Protein AF-A0A395WDW9-F1 (afdb_monomer_lite)

Sequence (91 aa):
MKISAKGMFKRLGYNKERILNDRFILYKKPSGIGYCCIRFDLKDKTYDAIYYFGPKGGCSPYILSIKEILAIQKQMEELGDEFIYECKRNV

Secondary structure (DSSP, 8-state):
-PPPHHHHHHHTT-EEEEEETTTEEEEEEEETTEEEEEEEETTTTEEEEEEE-GGG--EEE-PPPHHHHHHHHHHHHHTT-----------

Structure (mmCIF, N/CA/C/O backbone):
data_AF-A0A395WDW9-F1
#
_entry.id   AF-A0A395WDW9-F1
#
loop_
_atom_site.group_PDB
_atom_site.id
_atom_site.type_symbol
_atom_site.label_atom_id
_atom_site.label_alt_id
_atom_site.label_comp_id
_atom_site.label_asym_id
_atom_site.label_entity_id
_atom_site.label_seq_id
_atom_site.pdbx_PDB_ins_code
_atom_site.Cartn_x
_atom_site.Cartn_y
_atom_site.Cartn_z
_atom_site.occupancy
_atom_site.B_iso_or_equiv
_atom_site.auth_seq_id
_atom_site.auth_comp_id
_atom_site.auth_asym_id
_atom_site.auth_atom_id
_atom_site.pdbx_PDB_model_num
ATOM 1 N N . MET A 1 1 ? -1.338 12.819 17.668 1.00 47.03 1 MET A N 1
ATOM 2 C CA . MET A 1 1 ? -1.881 12.651 16.299 1.00 47.03 1 MET A CA 1
ATOM 3 C C . MET A 1 1 ? -1.517 11.253 15.808 1.00 47.03 1 MET A C 1
ATOM 5 O O . MET A 1 1 ? -0.331 10.990 15.644 1.00 47.03 1 MET A O 1
ATOM 9 N N . LYS A 1 2 ? -2.482 10.335 15.643 1.00 72.19 2 LYS A N 1
ATOM 10 C CA . LYS A 1 2 ? -2.204 9.040 14.991 1.00 72.19 2 LYS A CA 1
ATOM 11 C C . LYS A 1 2 ? -1.829 9.330 13.533 1.00 72.19 2 LYS A C 1
ATOM 13 O O . LYS A 1 2 ? -2.555 10.053 12.856 1.00 72.19 2 LYS A O 1
ATOM 18 N N . ILE A 1 3 ? -0.672 8.849 13.077 1.00 81.50 3 ILE A N 1
ATOM 19 C CA . ILE A 1 3 ? -0.284 8.982 11.670 1.00 81.50 3 ILE A CA 1
ATOM 20 C C . ILE A 1 3 ? -1.245 8.153 10.815 1.00 81.50 3 ILE A C 1
ATOM 22 O O . ILE A 1 3 ? -1.554 7.019 11.175 1.00 81.50 3 ILE A O 1
ATOM 26 N N . SER A 1 4 ? -1.731 8.723 9.713 1.00 89.31 4 SER A N 1
ATOM 27 C CA . SER A 1 4 ? -2.581 7.984 8.781 1.00 89.31 4 SER A CA 1
ATOM 28 C C . SER A 1 4 ? -1.760 7.049 7.897 1.00 89.31 4 SER A C 1
ATOM 30 O O . SER A 1 4 ? -0.576 7.311 7.653 1.00 89.31 4 SER A O 1
ATOM 32 N N . ALA A 1 5 ? -2.385 6.014 7.339 1.00 89.81 5 ALA A N 1
ATOM 33 C CA . ALA A 1 5 ? -1.750 5.109 6.382 1.00 89.81 5 ALA A CA 1
ATOM 34 C C . ALA A 1 5 ? -1.146 5.878 5.200 1.00 89.81 5 ALA A C 1
ATOM 36 O O . ALA A 1 5 ? 0.019 5.695 4.843 1.00 89.81 5 ALA A O 1
ATOM 37 N N . LYS A 1 6 ? -1.894 6.856 4.671 1.00 89.94 6 LYS A N 1
ATOM 38 C CA . LYS A 1 6 ? -1.407 7.797 3.649 1.00 89.94 6 LYS A CA 1
ATOM 39 C C . LYS A 1 6 ? -0.130 8.521 4.093 1.00 89.94 6 LYS A C 1
ATOM 41 O O . LYS A 1 6 ? 0.792 8.692 3.297 1.00 89.94 6 LYS A O 1
ATOM 46 N N . GLY A 1 7 ? -0.070 8.965 5.348 1.00 91.56 7 GLY A N 1
ATOM 47 C CA . GLY A 1 7 ? 1.114 9.603 5.923 1.00 91.56 7 GLY A CA 1
ATOM 48 C C . GLY A 1 7 ? 2.307 8.650 6.032 1.00 91.56 7 GLY A C 1
ATOM 49 O O . GLY A 1 7 ? 3.434 9.053 5.744 1.00 91.56 7 GLY A O 1
ATOM 50 N N . MET A 1 8 ? 2.065 7.388 6.391 1.00 94.50 8 MET A N 1
ATOM 51 C CA . MET A 1 8 ? 3.095 6.347 6.448 1.00 94.50 8 MET A CA 1
ATOM 52 C C . MET A 1 8 ? 3.656 6.042 5.057 1.00 94.50 8 MET A C 1
ATOM 54 O O . MET A 1 8 ? 4.868 6.102 4.867 1.00 94.50 8 MET A O 1
ATOM 58 N N . PHE A 1 9 ? 2.792 5.826 4.064 1.00 94.00 9 PHE A N 1
ATOM 59 C CA . PHE A 1 9 ? 3.205 5.616 2.675 1.00 94.00 9 PHE A CA 1
ATOM 60 C C . PHE A 1 9 ? 4.003 6.796 2.118 1.00 94.00 9 PHE A C 1
ATOM 62 O O . PHE A 1 9 ? 5.062 6.588 1.525 1.00 94.00 9 PHE A O 1
ATOM 69 N N . LYS A 1 10 ? 3.577 8.037 2.394 1.00 93.25 10 LYS A N 1
ATOM 70 C CA . LYS A 1 10 ? 4.321 9.236 1.982 1.00 93.25 10 LYS A CA 1
ATOM 71 C C . LYS A 1 10 ? 5.743 9.260 2.556 1.00 93.25 10 LYS A C 1
ATOM 73 O O . LYS A 1 10 ? 6.682 9.583 1.837 1.00 93.25 10 LYS A O 1
ATOM 78 N N . ARG A 1 11 ? 5.925 8.883 3.828 1.00 94.12 11 ARG A N 1
ATOM 79 C CA . ARG A 1 11 ? 7.259 8.782 4.462 1.00 94.12 11 ARG A CA 1
ATOM 80 C C . ARG A 1 11 ? 8.125 7.673 3.865 1.00 94.12 11 ARG A C 1
ATOM 82 O O . ARG A 1 11 ? 9.344 7.764 3.928 1.00 94.12 11 ARG A O 1
ATOM 89 N N . LEU A 1 12 ? 7.502 6.646 3.293 1.00 93.75 12 LEU A N 1
ATOM 90 C CA . LEU A 1 12 ? 8.176 5.548 2.599 1.00 93.75 12 LEU A CA 1
ATOM 91 C C . LEU A 1 12 ? 8.482 5.863 1.126 1.00 93.75 12 LEU A C 1
ATOM 93 O O . LEU A 1 12 ? 9.009 5.002 0.427 1.00 93.75 12 LEU A O 1
ATOM 97 N N . GLY A 1 13 ? 8.170 7.074 0.653 1.00 93.88 13 GLY A N 1
ATOM 98 C CA . GLY A 1 13 ? 8.418 7.504 -0.726 1.00 93.88 13 GLY A CA 1
ATOM 99 C C . GLY A 1 13 ? 7.321 7.107 -1.716 1.00 93.88 13 GLY A C 1
ATOM 100 O O . GLY A 1 13 ? 7.502 7.273 -2.920 1.00 93.88 13 GLY A O 1
ATOM 101 N N . TYR A 1 14 ? 6.186 6.594 -1.234 1.00 93.62 14 TYR A N 1
ATOM 102 C CA . TYR A 1 14 ? 5.037 6.315 -2.085 1.00 93.62 14 TYR A CA 1
ATOM 103 C C . TYR A 1 14 ? 4.206 7.575 -2.313 1.00 93.62 14 TYR A C 1
ATOM 105 O O . TYR A 1 14 ? 3.804 8.267 -1.374 1.00 93.62 14 TYR A O 1
ATOM 113 N N . ASN A 1 15 ? 3.855 7.804 -3.571 1.00 87.88 15 ASN A N 1
ATOM 114 C CA . ASN A 1 15 ? 2.849 8.769 -3.974 1.00 87.88 15 ASN A CA 1
ATOM 115 C C . ASN A 1 15 ? 1.518 8.038 -4.187 1.00 87.88 15 ASN A C 1
ATOM 117 O O . ASN A 1 15 ? 1.471 7.007 -4.859 1.00 87.88 15 ASN A O 1
ATOM 121 N N . LYS A 1 16 ? 0.434 8.555 -3.591 1.00 75.69 16 LYS A N 1
ATOM 122 C CA . LYS A 1 16 ? -0.919 8.025 -3.814 1.00 75.69 16 LYS A CA 1
ATOM 123 C C . LYS A 1 16 ? -1.350 8.409 -5.222 1.00 75.69 16 LYS A C 1
ATOM 125 O O . LYS A 1 16 ? -1.630 9.575 -5.489 1.00 75.69 16 LYS A O 1
ATOM 130 N N . GLU A 1 17 ? -1.410 7.427 -6.099 1.00 65.25 17 GLU A N 1
ATOM 131 C CA . GLU A 1 17 ? -1.785 7.604 -7.487 1.00 65.25 17 GLU A CA 1
ATOM 132 C C . GLU A 1 17 ? -3.225 7.123 -7.665 1.00 65.25 17 GLU A C 1
ATOM 134 O O . GLU A 1 17 ? -3.478 5.952 -7.910 1.00 65.25 17 GLU A O 1
ATOM 139 N N . ARG A 1 18 ? -4.172 8.064 -7.557 1.00 65.00 18 ARG A N 1
ATOM 140 C CA . ARG A 1 18 ? -5.594 7.887 -7.902 1.00 65.00 18 ARG A CA 1
ATOM 141 C C . ARG A 1 18 ? -6.393 6.871 -7.065 1.00 65.00 18 ARG A C 1
ATOM 143 O O . ARG A 1 18 ? -5.905 5.873 -6.546 1.00 65.00 18 ARG A O 1
ATOM 150 N N . ILE A 1 19 ? -7.686 7.163 -6.955 1.00 65.00 19 ILE A N 1
ATOM 151 C CA . ILE A 1 19 ? -8.705 6.132 -6.778 1.00 65.00 19 ILE A CA 1
ATOM 152 C C . ILE A 1 19 ? -9.063 5.703 -8.203 1.00 65.00 19 ILE A C 1
ATOM 154 O O . ILE A 1 19 ? -9.472 6.545 -9.003 1.00 65.00 19 ILE A O 1
ATOM 158 N N . LEU A 1 20 ? -8.812 4.447 -8.566 1.00 63.84 20 LEU A N 1
ATOM 159 C CA . LEU A 1 20 ? -9.217 3.921 -9.870 1.00 63.84 20 LEU A CA 1
ATOM 160 C C . LEU A 1 20 ? -10.631 3.351 -9.727 1.00 63.84 20 LEU A C 1
ATOM 162 O O . LEU A 1 20 ? -10.828 2.378 -8.997 1.00 63.84 20 LEU A O 1
ATOM 166 N N . ASN A 1 21 ? -11.591 3.961 -10.430 1.00 66.56 21 ASN A N 1
ATOM 167 C CA . ASN A 1 21 ? -12.982 3.503 -10.555 1.00 66.56 21 ASN A CA 1
ATOM 168 C C . ASN A 1 21 ? -13.683 3.224 -9.210 1.00 66.56 21 ASN A C 1
ATOM 170 O O . ASN A 1 21 ? -14.391 2.229 -9.096 1.00 66.56 21 ASN A O 1
ATOM 174 N N . ASP A 1 22 ? -13.401 4.024 -8.175 1.00 70.94 22 ASP A N 1
ATOM 175 C CA . ASP A 1 22 ? -13.904 3.869 -6.793 1.00 70.94 22 ASP A CA 1
ATOM 176 C C . ASP A 1 22 ? -13.627 2.516 -6.112 1.00 70.94 22 ASP A C 1
ATOM 178 O O . ASP A 1 22 ? -13.998 2.307 -4.959 1.00 70.94 22 ASP A O 1
ATOM 182 N N . ARG A 1 23 ? -12.906 1.613 -6.785 1.00 82.25 23 ARG A N 1
ATOM 183 C CA . ARG A 1 23 ? -12.609 0.260 -6.311 1.00 82.25 23 ARG A CA 1
ATOM 184 C C . ARG A 1 23 ? -11.184 0.108 -5.820 1.00 82.25 23 ARG A C 1
ATOM 186 O O . ARG A 1 23 ? -10.956 -0.701 -4.932 1.00 82.25 23 ARG A O 1
ATOM 193 N N . PHE A 1 24 ? -10.228 0.848 -6.376 1.00 86.00 24 PHE A N 1
ATOM 194 C CA . PHE A 1 24 ? -8.826 0.641 -6.032 1.00 86.00 24 PHE A CA 1
ATOM 195 C C . PHE A 1 24 ? -8.150 1.895 -5.505 1.00 86.00 24 PHE A C 1
ATOM 197 O O . PHE A 1 24 ? -8.305 2.975 -6.072 1.00 86.00 24 PHE A O 1
ATOM 204 N N . ILE A 1 25 ? -7.319 1.727 -4.478 1.00 88.94 25 ILE A N 1
ATOM 205 C CA . ILE A 1 25 ? -6.302 2.711 -4.098 1.00 88.94 25 ILE A CA 1
ATOM 206 C C . ILE A 1 25 ? -4.954 2.193 -4.575 1.00 88.94 25 ILE A C 1
ATOM 208 O O . ILE A 1 25 ? -4.571 1.082 -4.224 1.00 88.94 25 ILE A O 1
ATOM 212 N N . LEU A 1 26 ? -4.215 3.005 -5.325 1.00 90.56 26 LEU A N 1
ATOM 213 C CA . LEU A 1 26 ? -2.874 2.658 -5.781 1.00 90.56 26 LEU A CA 1
ATOM 214 C C . LEU A 1 26 ? -1.833 3.608 -5.179 1.00 90.56 26 LEU A C 1
ATOM 216 O O . LEU A 1 26 ? -1.977 4.831 -5.194 1.00 90.56 26 LEU A O 1
ATOM 220 N N . TYR A 1 27 ? -0.761 3.032 -4.653 1.00 92.75 27 TYR A N 1
ATOM 221 C CA . TYR A 1 27 ? 0.432 3.734 -4.203 1.00 92.75 27 TYR A CA 1
ATOM 222 C C . TYR A 1 27 ? 1.607 3.329 -5.084 1.00 92.75 27 TYR A C 1
ATOM 224 O O . TYR A 1 27 ? 1.848 2.138 -5.269 1.00 92.75 27 TYR A O 1
ATOM 232 N N . LYS A 1 28 ? 2.368 4.307 -5.589 1.00 91.75 28 LYS A N 1
ATOM 233 C CA . LYS A 1 28 ? 3.569 4.061 -6.399 1.00 91.75 28 LYS A CA 1
ATOM 234 C C . LYS A 1 28 ? 4.811 4.696 -5.792 1.00 91.75 28 LYS A C 1
ATOM 236 O O . LYS A 1 28 ? 4.780 5.862 -5.404 1.00 91.75 28 LYS A O 1
ATOM 241 N N . LYS A 1 29 ? 5.909 3.946 -5.763 1.00 92.06 29 LYS A N 1
ATOM 242 C CA . LYS A 1 29 ? 7.241 4.396 -5.343 1.00 92.06 29 LYS A CA 1
ATOM 243 C C . LYS A 1 29 ? 8.250 4.061 -6.448 1.00 92.06 29 LYS A C 1
ATOM 245 O O . LYS A 1 29 ? 8.374 2.884 -6.788 1.00 92.06 29 LYS A O 1
ATOM 250 N N . PRO A 1 30 ? 8.975 5.043 -7.009 1.00 89.75 30 PRO A N 1
ATOM 251 C CA . PRO A 1 30 ? 10.090 4.771 -7.913 1.00 89.75 30 PRO A CA 1
ATOM 252 C C . PRO A 1 30 ? 11.130 3.864 -7.250 1.00 89.75 30 PRO A C 1
ATOM 254 O O . PRO A 1 30 ? 11.456 4.043 -6.076 1.00 89.75 30 PRO A O 1
ATOM 257 N N . SER A 1 31 ? 11.645 2.884 -7.983 1.00 85.81 31 SER A N 1
ATOM 258 C CA . SER A 1 31 ? 12.663 1.963 -7.481 1.00 85.81 31 SER A CA 1
ATOM 259 C C . SER A 1 31 ? 13.523 1.453 -8.637 1.00 85.81 31 SER A C 1
ATOM 261 O O . SER A 1 31 ? 13.058 0.690 -9.489 1.00 85.81 31 SER A O 1
ATOM 263 N N . GLY A 1 32 ? 14.780 1.902 -8.688 1.00 85.12 32 GLY A N 1
ATOM 264 C CA . GLY A 1 32 ? 15.696 1.612 -9.793 1.00 85.12 32 GLY A CA 1
ATOM 265 C C . GLY A 1 32 ? 15.129 2.065 -11.143 1.00 85.12 32 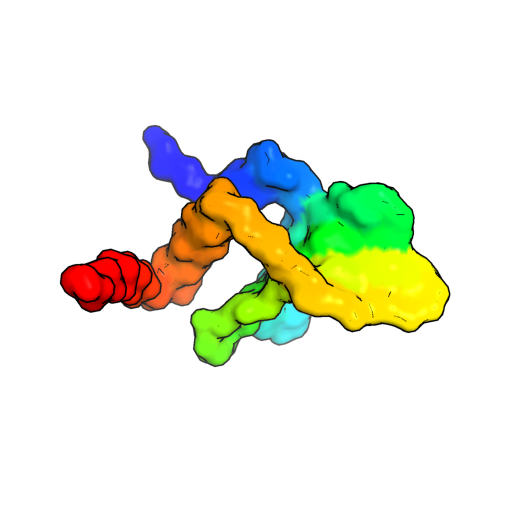GLY A C 1
ATOM 266 O O . GLY A 1 32 ? 14.703 3.206 -11.292 1.00 85.12 32 GLY A O 1
ATOM 267 N N . ILE A 1 33 ? 15.093 1.147 -12.111 1.00 85.31 33 ILE A N 1
ATOM 268 C CA . ILE A 1 33 ? 14.565 1.371 -13.471 1.00 85.31 33 ILE A CA 1
ATOM 269 C C . ILE A 1 33 ? 13.032 1.231 -13.577 1.00 85.31 33 ILE A C 1
ATOM 271 O O . ILE A 1 33 ? 12.485 1.191 -14.680 1.00 85.31 33 ILE A O 1
ATOM 275 N N . GLY A 1 34 ? 12.337 1.100 -12.447 1.00 87.44 34 GLY A N 1
ATOM 276 C CA . GLY A 1 34 ? 10.927 0.736 -12.390 1.00 87.44 34 GLY A CA 1
ATOM 277 C C . GLY A 1 34 ? 10.184 1.360 -11.214 1.00 87.44 34 GLY A C 1
ATOM 278 O O . GLY A 1 34 ? 10.621 2.350 -10.622 1.00 87.44 34 GLY A O 1
ATOM 279 N N . TYR A 1 35 ? 9.037 0.771 -10.874 1.00 89.81 35 TYR A N 1
ATOM 280 C CA . TYR A 1 35 ? 8.164 1.269 -9.809 1.00 89.81 35 TYR A CA 1
ATOM 281 C C . TYR A 1 35 ? 7.625 0.128 -8.951 1.00 89.81 35 TYR A C 1
ATOM 283 O O . TYR A 1 35 ? 7.036 -0.823 -9.463 1.00 89.81 35 TYR A O 1
ATOM 291 N N . CYS A 1 36 ? 7.753 0.267 -7.634 1.00 91.81 36 CYS A N 1
ATOM 292 C CA . CYS A 1 36 ? 7.009 -0.530 -6.667 1.00 91.81 36 CYS A CA 1
ATOM 293 C C . CYS A 1 36 ? 5.586 0.019 -6.581 1.00 91.81 36 CYS A C 1
ATOM 295 O O . CYS A 1 36 ? 5.385 1.219 -6.380 1.00 91.81 36 CYS A O 1
ATOM 297 N N . CYS A 1 37 ? 4.605 -0.858 -6.716 1.00 91.44 37 CYS A N 1
ATOM 298 C CA . CYS A 1 37 ? 3.193 -0.538 -6.650 1.00 91.44 37 CYS A CA 1
ATOM 299 C C . CYS A 1 37 ? 2.543 -1.361 -5.545 1.00 91.44 37 CYS A C 1
ATOM 301 O O . CYS A 1 37 ? 2.739 -2.572 -5.481 1.00 91.44 37 CYS A O 1
ATOM 303 N N . ILE A 1 38 ? 1.750 -0.703 -4.707 1.00 93.38 38 ILE A N 1
ATOM 304 C CA . ILE A 1 38 ? 0.846 -1.362 -3.768 1.00 93.38 38 ILE A CA 1
ATOM 305 C C . ILE A 1 38 ? -0.559 -0.927 -4.151 1.00 93.38 38 ILE A C 1
ATOM 307 O O . ILE A 1 38 ? -0.882 0.262 -4.066 1.00 93.38 38 ILE A O 1
ATOM 311 N N . ARG A 1 39 ? -1.373 -1.870 -4.612 1.00 91.88 39 ARG A N 1
ATOM 312 C CA . ARG A 1 39 ? -2.774 -1.634 -4.942 1.00 91.88 39 ARG A CA 1
ATOM 313 C C . ARG A 1 39 ? -3.647 -2.321 -3.900 1.00 91.88 39 ARG A C 1
ATOM 315 O O . ARG A 1 39 ? -3.372 -3.432 -3.478 1.00 91.88 39 ARG A O 1
ATOM 322 N N . PHE A 1 40 ? -4.671 -1.612 -3.457 1.00 91.06 40 PHE A N 1
ATOM 323 C CA . PHE A 1 40 ? -5.677 -2.087 -2.517 1.00 91.06 40 PHE A CA 1
ATOM 324 C C . PHE A 1 40 ? -6.995 -2.226 -3.262 1.00 91.06 40 PHE A C 1
ATOM 326 O O . PHE A 1 40 ? -7.400 -1.266 -3.920 1.00 91.06 40 PHE A O 1
ATOM 333 N N . ASP A 1 41 ? -7.662 -3.371 -3.145 1.00 88.88 41 ASP A N 1
ATOM 334 C CA . ASP A 1 41 ? -9.053 -3.551 -3.559 1.00 88.88 41 ASP A CA 1
ATOM 335 C C . ASP A 1 41 ? -9.968 -3.187 -2.385 1.00 88.88 41 ASP A C 1
ATOM 337 O O . ASP A 1 41 ? -9.965 -3.834 -1.341 1.00 88.88 41 ASP A O 1
ATOM 341 N N . LEU A 1 42 ? -10.745 -2.119 -2.547 1.00 84.50 42 LEU A N 1
ATOM 342 C CA . LEU A 1 42 ? -11.654 -1.599 -1.531 1.00 84.50 42 LEU A CA 1
ATOM 343 C C . LEU A 1 42 ? -12.900 -2.467 -1.341 1.00 84.50 42 LEU A C 1
ATOM 345 O O . LEU A 1 42 ? -13.512 -2.396 -0.272 1.00 84.50 42 LEU A O 1
ATOM 349 N N . LYS A 1 43 ? -13.278 -3.244 -2.366 1.00 85.50 43 LYS A N 1
ATOM 350 C CA . LYS A 1 43 ? -14.427 -4.153 -2.340 1.00 85.50 43 LYS A CA 1
ATOM 351 C C . LYS A 1 43 ? -14.059 -5.444 -1.624 1.00 85.50 43 LYS A C 1
ATOM 353 O O . LYS A 1 43 ? -14.740 -5.822 -0.680 1.00 85.50 43 LYS A O 1
ATOM 358 N N . ASP A 1 44 ? -12.982 -6.081 -2.074 1.00 86.25 44 ASP A N 1
ATOM 359 C CA . ASP A 1 44 ? -12.566 -7.391 -1.562 1.00 86.25 44 ASP A CA 1
ATOM 360 C C . ASP A 1 44 ? -11.652 -7.271 -0.330 1.00 86.25 44 ASP A C 1
ATOM 362 O O . ASP A 1 44 ? -11.293 -8.279 0.268 1.00 86.25 44 ASP A O 1
ATOM 366 N N . LYS A 1 4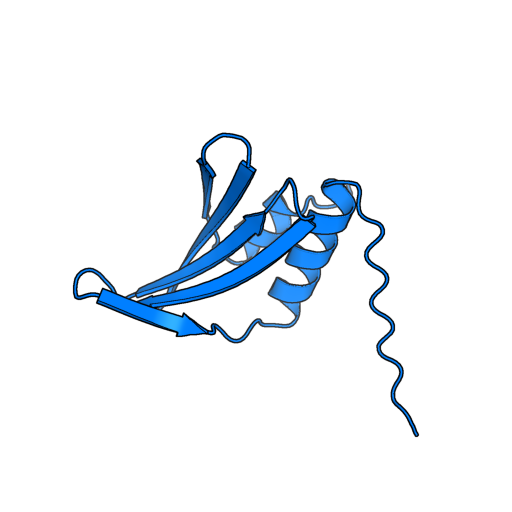5 ? -11.272 -6.041 0.044 1.00 83.62 45 LYS A N 1
ATOM 367 C CA . LYS A 1 45 ? -10.393 -5.716 1.180 1.00 83.62 45 LYS A CA 1
ATOM 368 C C . LYS A 1 45 ? -9.052 -6.449 1.139 1.00 83.62 45 LYS A C 1
ATOM 370 O O . LYS A 1 45 ? -8.490 -6.871 2.145 1.00 83.62 45 LYS A O 1
ATOM 375 N N . THR A 1 46 ? -8.503 -6.575 -0.062 1.00 89.06 46 THR A N 1
ATOM 376 C CA . THR A 1 46 ? -7.210 -7.219 -0.313 1.00 89.06 46 THR A CA 1
ATOM 377 C C . THR A 1 46 ? -6.196 -6.216 -0.840 1.00 89.06 46 THR A C 1
ATOM 379 O O . THR A 1 46 ? -6.531 -5.079 -1.183 1.00 89.06 46 THR A O 1
ATOM 382 N N . TYR A 1 47 ? -4.927 -6.617 -0.879 1.00 91.81 47 TYR A N 1
ATOM 383 C CA . TYR A 1 47 ? -3.882 -5.826 -1.510 1.00 91.81 47 TYR A CA 1
ATOM 384 C C . TYR A 1 47 ? -2.945 -6.702 -2.338 1.00 91.81 47 TYR A C 1
ATOM 386 O O . TYR A 1 47 ? -2.722 -7.871 -2.025 1.00 91.81 47 TYR A O 1
ATOM 394 N N . ASP A 1 48 ? -2.357 -6.102 -3.366 1.00 91.94 48 ASP A N 1
ATOM 395 C CA . ASP A 1 48 ? -1.295 -6.679 -4.175 1.00 91.94 48 ASP A CA 1
ATOM 396 C C . ASP A 1 48 ? -0.076 -5.752 -4.219 1.00 91.94 48 ASP A C 1
ATOM 398 O O . ASP A 1 48 ? -0.187 -4.531 -4.358 1.00 91.94 48 ASP A O 1
ATOM 402 N N . ALA A 1 49 ? 1.109 -6.351 -4.086 1.00 93.56 49 ALA A N 1
ATOM 403 C CA . ALA A 1 49 ? 2.393 -5.666 -4.132 1.00 93.56 49 ALA A CA 1
ATOM 404 C C . ALA A 1 49 ? 3.192 -6.150 -5.347 1.00 93.56 49 ALA A C 1
ATOM 406 O O . ALA A 1 49 ? 3.617 -7.305 -5.418 1.00 93.56 49 ALA A O 1
ATOM 407 N N . ILE A 1 50 ? 3.388 -5.258 -6.316 1.00 91.56 50 ILE A N 1
ATOM 408 C CA . ILE A 1 50 ? 3.952 -5.584 -7.628 1.00 91.56 50 ILE A CA 1
ATOM 409 C C . ILE A 1 50 ? 5.067 -4.597 -7.965 1.00 91.56 50 ILE A C 1
ATOM 411 O O . ILE A 1 50 ? 4.929 -3.391 -7.774 1.00 91.56 50 ILE A O 1
ATOM 415 N N . TYR A 1 51 ? 6.168 -5.099 -8.511 1.00 89.75 51 TYR A N 1
ATOM 416 C CA . TYR A 1 51 ? 7.212 -4.298 -9.131 1.00 89.75 51 TYR A CA 1
ATOM 417 C C . TYR A 1 51 ? 7.014 -4.266 -10.649 1.00 89.75 51 TYR A C 1
ATOM 419 O O . TYR A 1 51 ? 6.878 -5.316 -11.272 1.00 89.75 51 TYR A O 1
ATOM 427 N N . TYR A 1 52 ? 7.009 -3.071 -11.241 1.00 86.81 52 TYR A N 1
ATOM 4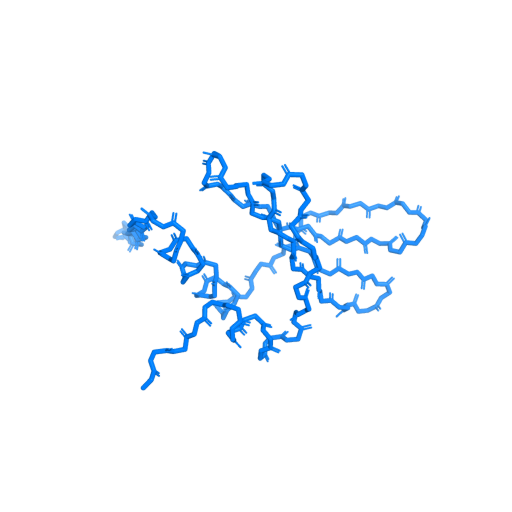28 C CA . TYR A 1 52 ? 6.887 -2.867 -12.686 1.00 86.81 52 TYR A CA 1
ATOM 429 C C . TYR A 1 52 ? 8.222 -2.439 -13.299 1.00 86.81 52 TYR A C 1
ATOM 431 O O . TYR A 1 52 ? 8.769 -1.393 -12.937 1.00 86.81 52 TYR A O 1
ATOM 439 N N . PHE A 1 53 ? 8.703 -3.209 -14.276 1.00 79.44 53 PHE A N 1
ATOM 440 C CA . PHE A 1 53 ? 9.919 -2.944 -15.049 1.00 79.44 53 PHE A CA 1
ATOM 441 C C . PHE A 1 53 ? 9.644 -1.985 -16.217 1.00 79.44 53 PHE A C 1
ATOM 443 O O . PHE A 1 53 ? 9.580 -2.404 -17.370 1.00 79.44 53 PHE A O 1
ATOM 450 N N . GLY A 1 54 ? 9.489 -0.691 -15.925 1.00 68.69 54 GLY A N 1
ATOM 451 C CA . GLY A 1 54 ? 9.469 0.375 -16.936 1.00 68.69 54 GLY A CA 1
ATOM 452 C C . GLY A 1 54 ? 8.522 0.154 -18.142 1.00 68.69 54 GLY A C 1
ATOM 453 O O . GLY A 1 54 ? 7.589 -0.646 -18.088 1.00 68.69 54 GLY A O 1
ATOM 454 N N . PRO A 1 55 ? 8.735 0.871 -19.261 1.00 60.38 55 PRO A N 1
ATOM 455 C CA . PRO A 1 55 ? 7.859 0.811 -20.439 1.00 60.38 55 PRO A CA 1
ATOM 456 C C . PRO A 1 55 ? 8.003 -0.467 -21.283 1.00 60.38 55 PRO A C 1
ATOM 458 O O . PRO A 1 55 ? 7.206 -0.681 -22.190 1.00 60.38 55 PRO A O 1
ATOM 461 N N . LYS A 1 56 ? 9.001 -1.321 -21.010 1.00 63.59 56 LYS A N 1
ATOM 462 C CA . LYS A 1 56 ? 9.260 -2.555 -21.779 1.00 63.59 56 LYS A CA 1
ATOM 463 C C . LYS A 1 56 ? 8.537 -3.798 -21.245 1.00 63.59 56 LYS A C 1
ATOM 465 O O . LYS A 1 56 ? 8.720 -4.871 -21.803 1.00 63.59 56 LYS A O 1
ATOM 470 N N . GLY A 1 57 ? 7.678 -3.638 -20.236 1.00 63.31 57 GLY A N 1
ATOM 471 C CA . GLY A 1 57 ? 6.637 -4.613 -19.916 1.00 63.31 57 GLY A CA 1
ATOM 472 C C . GLY A 1 57 ? 7.149 -5.843 -19.173 1.00 63.31 57 GLY A C 1
ATOM 473 O O . GLY A 1 57 ? 7.390 -6.891 -19.757 1.00 63.31 57 GLY A O 1
ATOM 474 N N . GLY A 1 58 ? 7.246 -5.727 -17.854 1.00 76.56 58 GLY A N 1
ATOM 475 C CA . GLY A 1 58 ? 7.368 -6.868 -16.956 1.00 76.56 58 GLY A CA 1
ATOM 476 C C . GLY A 1 58 ? 6.800 -6.499 -15.596 1.00 76.56 58 GLY A C 1
ATOM 477 O O . GLY A 1 58 ? 7.018 -5.381 -15.122 1.00 76.56 58 GLY A O 1
ATOM 478 N N . CYS A 1 59 ? 6.063 -7.415 -14.976 1.00 83.4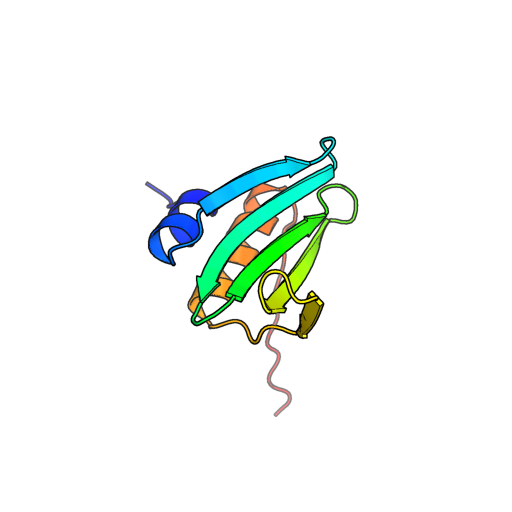4 59 CYS A N 1
ATOM 479 C CA . CYS A 1 59 ? 5.660 -7.296 -13.584 1.00 83.44 59 CYS A CA 1
ATOM 480 C C . CYS A 1 59 ? 6.173 -8.502 -12.799 1.00 83.44 59 CYS A C 1
ATOM 482 O O . CYS A 1 59 ? 6.164 -9.629 -13.293 1.00 83.44 59 CYS A O 1
ATOM 484 N N . SER A 1 60 ? 6.646 -8.263 -11.583 1.00 85.44 60 SER A N 1
ATOM 485 C CA . SER A 1 60 ? 7.037 -9.326 -10.662 1.00 85.44 60 SER A CA 1
ATOM 486 C C . SER A 1 60 ? 6.491 -9.042 -9.267 1.00 85.44 60 SER A C 1
ATOM 488 O O . SER A 1 60 ? 6.269 -7.875 -8.927 1.00 85.44 60 SER A O 1
ATOM 490 N N . PRO A 1 61 ? 6.299 -10.072 -8.428 1.00 86.44 61 PRO A N 1
ATOM 491 C CA . PRO A 1 61 ? 6.021 -9.863 -7.014 1.00 86.44 61 PRO A CA 1
ATOM 492 C C . PRO A 1 61 ? 7.080 -8.958 -6.377 1.00 86.44 61 PRO A C 1
ATOM 494 O O . PRO A 1 61 ? 8.271 -9.067 -6.683 1.00 86.44 61 PRO A O 1
ATOM 497 N N . TYR A 1 62 ? 6.643 -8.050 -5.507 1.00 87.38 62 TYR A N 1
ATOM 498 C CA . TYR A 1 62 ? 7.525 -7.159 -4.759 1.00 87.38 62 TYR A CA 1
ATOM 499 C C . TYR A 1 62 ? 7.594 -7.595 -3.295 1.00 87.38 62 TYR A C 1
ATOM 501 O O . TYR A 1 62 ? 6.567 -7.732 -2.631 1.00 87.38 62 TYR A O 1
ATOM 509 N N . ILE A 1 63 ? 8.812 -7.797 -2.786 1.00 87.94 63 ILE A N 1
ATOM 510 C CA . ILE A 1 63 ? 9.037 -8.110 -1.372 1.00 87.94 63 ILE A CA 1
ATOM 511 C C . ILE A 1 63 ? 8.798 -6.844 -0.549 1.00 87.94 63 ILE A C 1
ATOM 513 O O . ILE A 1 63 ? 9.452 -5.822 -0.75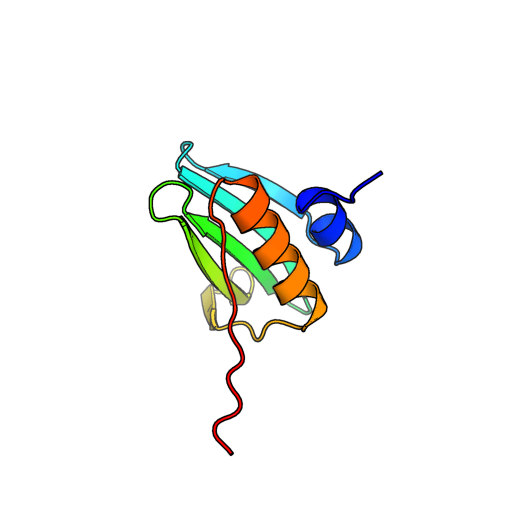5 1.00 87.94 63 ILE A O 1
ATOM 517 N N . LEU A 1 64 ? 7.877 -6.931 0.407 1.00 91.75 64 LEU A N 1
ATOM 518 C CA . LEU A 1 64 ? 7.536 -5.828 1.295 1.00 91.75 64 LEU A CA 1
ATOM 519 C C . LEU A 1 64 ? 8.496 -5.756 2.480 1.00 91.75 64 LEU A C 1
ATOM 521 O O . LEU A 1 64 ? 8.769 -6.748 3.155 1.00 91.75 64 LEU A O 1
ATOM 525 N N . SER A 1 65 ? 8.959 -4.549 2.785 1.00 92.81 65 SER A N 1
ATOM 526 C CA . SER A 1 65 ? 9.653 -4.274 4.039 1.00 92.81 65 SER A CA 1
ATOM 527 C C . SER A 1 65 ? 8.681 -4.253 5.222 1.00 92.81 65 SER A C 1
ATOM 529 O O . SER A 1 65 ? 7.496 -3.955 5.075 1.00 92.81 65 SER A O 1
ATOM 531 N N . ILE A 1 66 ? 9.202 -4.453 6.437 1.00 94.44 66 ILE A N 1
ATOM 532 C CA . ILE A 1 66 ? 8.409 -4.378 7.679 1.00 94.44 66 ILE A CA 1
ATOM 533 C C . ILE A 1 66 ? 7.646 -3.047 7.785 1.00 94.44 66 ILE A C 1
ATOM 535 O O . ILE A 1 66 ? 6.483 -3.024 8.175 1.00 94.44 66 ILE A O 1
ATOM 539 N N . LYS A 1 67 ? 8.264 -1.923 7.397 1.00 94.94 67 LYS A N 1
ATOM 540 C CA . LYS A 1 67 ? 7.601 -0.610 7.447 1.00 94.94 67 LYS A CA 1
ATOM 541 C C . LYS A 1 67 ? 6.449 -0.497 6.444 1.00 94.94 67 LYS A C 1
ATOM 543 O O . LYS A 1 67 ? 5.460 0.165 6.744 1.00 94.94 67 LYS A O 1
ATOM 548 N N . GLU A 1 68 ? 6.573 -1.126 5.275 1.00 94.69 68 GLU A N 1
ATOM 549 C CA . GLU A 1 68 ? 5.494 -1.189 4.282 1.00 94.69 68 GLU A CA 1
ATOM 550 C C . GLU A 1 68 ? 4.346 -2.070 4.783 1.00 94.69 68 GLU A C 1
ATOM 552 O O . GLU A 1 68 ? 3.196 -1.661 4.669 1.00 94.69 68 GLU A O 1
ATOM 557 N N . ILE A 1 69 ? 4.645 -3.201 5.432 1.00 94.25 69 ILE A N 1
ATOM 558 C CA . ILE A 1 69 ? 3.635 -4.060 6.072 1.00 94.25 69 ILE A CA 1
ATOM 559 C C . ILE A 1 69 ? 2.837 -3.273 7.122 1.00 94.25 69 ILE A C 1
ATOM 561 O O . ILE A 1 69 ? 1.609 -3.293 7.092 1.00 94.25 69 ILE A O 1
ATOM 565 N N . LEU A 1 70 ? 3.507 -2.509 7.992 1.00 94.19 70 LEU A N 1
ATOM 566 C CA . LEU A 1 70 ? 2.829 -1.667 8.988 1.00 94.19 70 LEU A CA 1
ATOM 567 C C . LEU A 1 70 ? 1.936 -0.594 8.340 1.00 94.19 70 LEU A C 1
ATOM 569 O O . LEU A 1 70 ? 0.848 -0.302 8.834 1.00 94.19 70 LEU A O 1
ATOM 573 N N . ALA A 1 71 ? 2.377 0.005 7.230 1.00 93.50 71 ALA A N 1
ATOM 574 C CA . ALA A 1 71 ? 1.576 0.985 6.496 1.00 93.50 71 ALA A CA 1
ATOM 575 C C . ALA A 1 71 ? 0.345 0.345 5.826 1.00 93.50 71 ALA A C 1
ATOM 577 O O . ALA A 1 71 ? -0.726 0.950 5.815 1.00 93.50 71 ALA A O 1
ATOM 578 N N . ILE A 1 72 ? 0.483 -0.881 5.310 1.00 92.62 72 ILE A N 1
ATOM 579 C CA . ILE A 1 72 ? -0.616 -1.682 4.751 1.00 92.62 72 ILE A CA 1
ATOM 580 C C . ILE A 1 72 ? -1.631 -2.034 5.837 1.00 92.62 72 ILE A C 1
ATOM 582 O O . ILE A 1 72 ? -2.821 -1.816 5.635 1.00 92.62 72 ILE A O 1
ATOM 586 N N . GLN A 1 73 ? -1.178 -2.509 6.999 1.00 90.56 73 GLN A N 1
ATOM 587 C CA . GLN A 1 73 ? -2.054 -2.809 8.136 1.00 90.56 73 GLN A CA 1
ATOM 588 C C . GLN A 1 73 ? -2.861 -1.576 8.541 1.00 90.56 73 GLN A C 1
ATOM 590 O O . GLN A 1 73 ? -4.086 -1.630 8.603 1.00 90.56 73 GLN A O 1
ATOM 595 N N . LYS A 1 74 ? -2.191 -0.426 8.685 1.00 91.62 74 LYS A N 1
ATOM 596 C CA . LYS A 1 74 ? -2.861 0.848 8.959 1.00 91.62 74 LYS A CA 1
ATOM 597 C C . LYS A 1 74 ? -3.898 1.205 7.889 1.00 91.62 74 LYS A C 1
ATOM 599 O O . LYS A 1 74 ? -4.950 1.742 8.221 1.00 91.62 74 LYS A O 1
ATOM 604 N N . GLN A 1 75 ? -3.605 0.937 6.615 1.00 90.44 75 GLN A N 1
ATOM 605 C CA . GLN A 1 75 ? -4.529 1.205 5.511 1.00 90.44 75 GLN A CA 1
ATOM 606 C C . GLN A 1 75 ? -5.768 0.315 5.585 1.00 90.44 75 GLN A C 1
ATOM 608 O O . GLN A 1 75 ? -6.856 0.823 5.337 1.00 90.44 75 GLN A O 1
ATOM 613 N N . MET A 1 76 ? -5.617 -0.965 5.931 1.00 87.81 76 MET A N 1
ATOM 614 C CA . MET A 1 76 ? -6.744 -1.886 6.105 1.00 87.81 76 MET A CA 1
ATOM 615 C C . MET A 1 76 ? -7.608 -1.506 7.311 1.00 87.81 76 MET A C 1
ATOM 617 O O . MET A 1 76 ? -8.822 -1.388 7.157 1.00 87.81 76 MET A O 1
ATOM 621 N N . GLU A 1 77 ? -6.986 -1.169 8.448 1.00 87.94 77 GLU A N 1
ATOM 622 C CA . GLU A 1 77 ? -7.686 -0.626 9.625 1.00 87.94 77 GLU A CA 1
ATOM 623 C C . GLU A 1 77 ? -8.525 0.611 9.267 1.00 87.94 77 GLU A C 1
ATOM 625 O O . GLU A 1 77 ? -9.685 0.730 9.652 1.00 87.94 77 GLU A O 1
ATOM 630 N N . GLU A 1 78 ? -7.948 1.556 8.514 1.00 86.50 78 GLU A N 1
ATOM 631 C CA . GLU A 1 78 ? -8.645 2.774 8.075 1.00 86.50 78 GLU A CA 1
ATOM 632 C C . GLU A 1 78 ? -9.782 2.497 7.082 1.00 86.50 78 GLU A C 1
ATOM 634 O O . GLU A 1 78 ? -10.709 3.299 6.980 1.00 86.50 78 GLU A O 1
ATOM 639 N N . LEU A 1 79 ? -9.720 1.386 6.345 1.00 80.81 79 LEU A N 1
ATOM 640 C CA . LEU A 1 79 ? -10.752 0.960 5.397 1.00 80.81 79 LEU A CA 1
ATOM 641 C C . LEU A 1 79 ? -11.886 0.155 6.050 1.00 80.81 79 LEU A C 1
ATOM 643 O O . LEU A 1 79 ? -12.806 -0.257 5.334 1.00 80.81 79 LEU A O 1
ATOM 647 N N . GLY A 1 80 ? -11.840 -0.017 7.375 1.00 72.69 80 GLY A N 1
ATOM 648 C CA . GLY A 1 80 ? -12.875 -0.671 8.171 1.00 72.69 80 GLY A CA 1
ATOM 649 C C . GLY A 1 80 ? -12.646 -2.159 8.427 1.00 72.69 80 GLY A C 1
ATOM 650 O O . GLY A 1 80 ? -13.549 -2.798 8.955 1.00 72.69 80 GLY A O 1
ATOM 651 N N . ASP A 1 81 ? -11.470 -2.694 8.092 1.00 58.00 81 ASP A N 1
ATOM 652 C CA . ASP A 1 8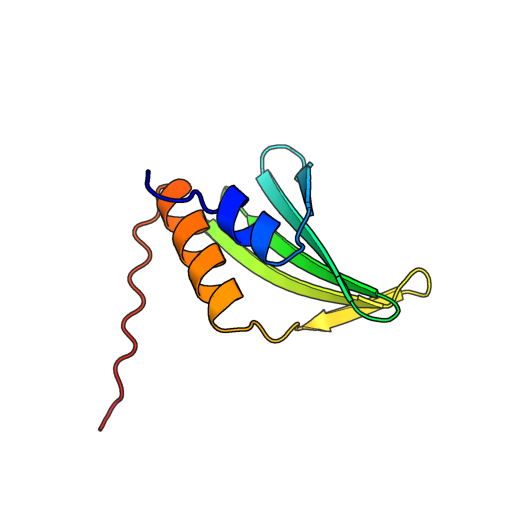1 ? -11.112 -4.076 8.407 1.00 58.00 81 ASP A CA 1
ATOM 653 C C . ASP A 1 81 ? -10.236 -4.116 9.662 1.00 58.00 81 ASP A C 1
ATOM 655 O O . ASP A 1 81 ? -9.100 -3.633 9.666 1.00 58.00 81 ASP A O 1
ATOM 659 N N . GLU A 1 82 ? -10.735 -4.732 10.735 1.00 50.22 82 GLU A N 1
ATOM 660 C CA . GLU A 1 82 ? -9.889 -5.179 11.843 1.00 50.22 82 GLU A CA 1
ATOM 661 C C . GLU A 1 82 ? -9.003 -6.337 11.357 1.00 50.22 82 GLU A C 1
ATOM 663 O O . GLU A 1 82 ? -9.321 -7.514 11.509 1.00 50.22 82 GLU A O 1
ATOM 668 N N . PHE A 1 83 ? -7.876 -6.015 10.721 1.00 48.88 83 PHE A N 1
ATOM 669 C CA . PHE A 1 83 ? -6.906 -7.022 10.304 1.00 48.88 83 PHE A CA 1
ATOM 670 C C . PHE A 1 83 ? -6.066 -7.481 11.508 1.00 48.88 83 PHE A C 1
ATOM 672 O O . PHE A 1 83 ? -5.096 -6.822 11.890 1.00 48.88 83 PHE A O 1
ATOM 679 N N . ILE A 1 84 ? -6.409 -8.625 12.108 1.00 45.34 84 ILE A N 1
ATOM 680 C CA . ILE A 1 84 ? -5.610 -9.251 13.173 1.00 45.34 84 ILE A CA 1
ATOM 681 C C . ILE A 1 84 ? -4.523 -10.127 12.534 1.00 45.34 84 ILE A C 1
ATOM 683 O O . ILE A 1 84 ? -4.773 -11.256 12.118 1.00 45.34 84 ILE A O 1
ATOM 687 N N . TYR A 1 85 ? -3.288 -9.623 12.471 1.00 46.09 85 TYR A N 1
ATOM 688 C CA . TYR A 1 85 ? -2.123 -10.452 12.147 1.00 46.09 85 TYR A CA 1
ATOM 689 C C . TYR A 1 85 ? -1.649 -11.194 13.404 1.00 46.09 85 TYR A C 1
ATOM 691 O O . TYR A 1 85 ? -0.821 -10.687 14.163 1.00 46.09 85 TYR A O 1
ATOM 699 N N . GLU A 1 86 ? -2.151 -12.408 13.633 1.00 40.28 86 GLU A N 1
ATOM 700 C CA . GLU A 1 86 ? -1.525 -13.333 14.580 1.00 40.28 86 GLU A CA 1
ATOM 701 C C . GLU A 1 86 ? -0.302 -13.986 13.920 1.00 40.28 86 GLU A C 1
ATOM 703 O O . GLU A 1 86 ? -0.401 -14.997 13.226 1.00 40.28 86 GLU A O 1
ATOM 708 N N . CYS A 1 87 ? 0.890 -13.445 14.181 1.00 38.94 87 CYS A N 1
ATOM 709 C CA . CYS A 1 87 ? 2.119 -14.216 14.016 1.00 38.94 87 CYS A CA 1
ATOM 710 C C . CYS A 1 87 ? 2.196 -15.248 15.146 1.00 38.94 87 CYS A C 1
ATOM 712 O O . CYS A 1 87 ? 2.913 -15.057 16.131 1.00 38.94 87 CYS A O 1
ATOM 714 N N . LYS A 1 88 ? 1.437 -16.341 15.044 1.00 40.19 88 LYS A N 1
ATOM 715 C CA . LYS A 1 88 ? 1.710 -17.514 15.872 1.00 40.19 88 LYS A CA 1
ATOM 716 C C . LYS A 1 88 ? 2.981 -18.160 15.333 1.00 40.19 88 LYS A C 1
ATOM 718 O O . LYS A 1 88 ? 2.961 -18.876 14.337 1.00 40.19 88 LYS A O 1
ATOM 723 N N . ARG A 1 89 ? 4.108 -17.885 16.000 1.00 41.84 89 ARG A N 1
ATOM 724 C CA . ARG A 1 89 ? 5.237 -18.817 16.007 1.00 41.84 89 ARG A CA 1
ATOM 725 C C . ARG A 1 89 ? 4.696 -20.120 16.588 1.00 41.84 89 ARG A C 1
ATOM 727 O O . ARG A 1 89 ? 4.479 -20.202 17.793 1.00 41.84 89 ARG A O 1
ATOM 734 N N . ASN A 1 90 ? 4.428 -21.102 15.734 1.00 42.81 90 ASN A N 1
ATOM 735 C CA . ASN A 1 90 ? 4.409 -22.476 16.203 1.00 42.81 90 ASN A CA 1
ATOM 736 C C . ASN A 1 90 ? 5.851 -22.800 16.601 1.00 42.81 90 ASN A C 1
ATOM 738 O O . ASN A 1 90 ? 6.735 -22.747 15.749 1.00 42.81 90 ASN A O 1
ATOM 742 N N . VAL A 1 91 ? 6.012 -22.949 17.919 1.00 44.22 91 VAL A N 1
ATOM 743 C CA . VAL A 1 91 ? 7.068 -23.606 18.709 1.00 44.22 91 VAL A CA 1
ATOM 744 C C . VAL A 1 91 ? 8.314 -24.037 17.940 1.00 44.22 91 VAL A C 1
ATOM 746 O O . VAL A 1 91 ? 8.193 -24.920 17.065 1.00 44.22 91 VAL A O 1
#

Organism: NCBI:txid1735

pLDDT: mean 80.44, std 16.27, range [38.94, 94.94]

Foldseek 3Di:
DPQALCNLLVVVQWDFDDDDPVFKTWTWHDDPQWIWIWIAGLVVRDIATWIFRPPPDDIDGDDDDPSNVVSSCRVSVVSVDPDDDPPPPPD

Radius of gyration: 13.92 Å; chains: 1; bounding box: 30×36×40 Å